Protein AF-A0A819EJ62-F1 (afdb_monomer_lite)

Sequence (150 aa):
MVDSGRTKAAYVFTVLILELSIIHIGVGIGIVGRYYRYSDIFRQPMGLSVFNIVIGIFGIITGILGLITISQQRSALTKIVATVTVVLGIFAIASLIAGLVVNSQAISGVRSRLSYRMNSKHRRRQRLQWSSYPSFVHSKYTATTSNIKP

Radius of gyration: 34.55 Å; chains: 1; bounding box: 48×34×125 Å

Structure (mmCIF, N/CA/C/O backbone):
data_AF-A0A819EJ62-F1
#
_entry.id   AF-A0A819EJ62-F1
#
loop_
_atom_site.group_PDB
_atom_site.id
_atom_site.type_symbol
_atom_site.label_atom_id
_atom_site.label_alt_id
_atom_site.label_comp_id
_atom_site.label_asym_id
_atom_site.label_entity_id
_atom_site.label_seq_id
_atom_site.pdbx_PDB_ins_code
_atom_site.Cartn_x
_atom_site.Cartn_y
_atom_site.Cartn_z
_atom_site.occupancy
_atom_site.B_iso_or_equiv
_atom_site.auth_seq_id
_atom_site.auth_comp_id
_atom_site.auth_asym_id
_atom_site.auth_atom_id
_atom_site.pdbx_PDB_model_num
ATOM 1 N N . MET A 1 1 ? -22.495 1.523 25.615 1.00 49.78 1 MET A N 1
ATOM 2 C CA . MET A 1 1 ? -22.274 0.402 24.676 1.00 49.78 1 MET A CA 1
ATOM 3 C C . MET A 1 1 ? -21.720 0.978 23.387 1.00 49.78 1 MET A C 1
ATOM 5 O O . MET A 1 1 ? -22.440 1.681 22.698 1.00 49.78 1 MET A O 1
ATOM 9 N N . VAL A 1 2 ? -20.428 0.792 23.113 1.00 55.59 2 VAL A N 1
ATOM 10 C CA . VAL A 1 2 ? -19.844 1.164 21.814 1.00 55.59 2 VAL A CA 1
ATOM 11 C C . VAL A 1 2 ? -20.369 0.161 20.789 1.00 55.59 2 VAL A C 1
ATOM 13 O O . VAL A 1 2 ? -20.243 -1.041 21.013 1.00 55.59 2 VAL A O 1
ATOM 16 N N . ASP A 1 3 ? -20.993 0.642 19.712 1.00 64.25 3 ASP A N 1
ATOM 17 C CA . ASP A 1 3 ? -21.577 -0.196 18.661 1.00 64.25 3 ASP A CA 1
ATOM 18 C C . ASP A 1 3 ? -20.567 -1.230 18.158 1.00 64.25 3 ASP A C 1
ATOM 20 O O . ASP A 1 3 ? -19.619 -0.904 17.438 1.00 64.25 3 ASP A O 1
ATOM 24 N N . SER A 1 4 ? -20.810 -2.497 18.499 1.00 67.31 4 SER A N 1
ATOM 25 C CA . SER A 1 4 ? -20.007 -3.645 18.067 1.00 67.31 4 SER A CA 1
ATOM 26 C C . SER A 1 4 ? -19.790 -3.680 16.548 1.00 67.31 4 SER A C 1
ATOM 28 O O . SER A 1 4 ? -18.801 -4.254 16.094 1.00 67.31 4 SER A O 1
ATOM 30 N N . GLY A 1 5 ? -20.707 -3.115 15.758 1.00 72.62 5 GLY A N 1
ATOM 31 C CA . GLY A 1 5 ? -20.583 -3.050 14.303 1.00 72.62 5 GLY A CA 1
ATOM 32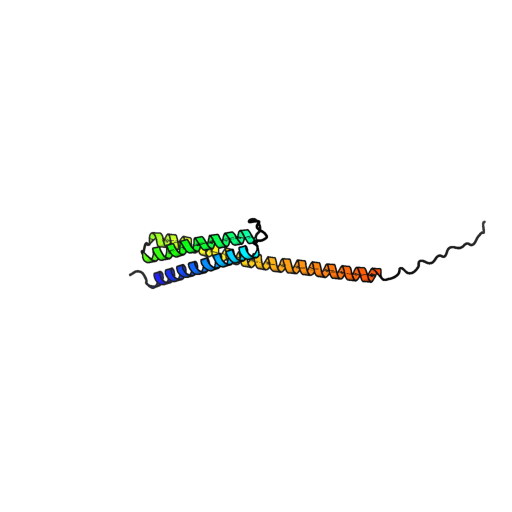 C C . GLY A 1 5 ? -19.495 -2.081 13.830 1.00 72.62 5 GLY A C 1
ATOM 33 O O . GLY A 1 5 ? -18.733 -2.410 12.923 1.00 72.62 5 GLY A O 1
ATOM 34 N N . ARG A 1 6 ? -19.363 -0.909 14.469 1.00 72.00 6 ARG A N 1
ATOM 35 C CA . ARG A 1 6 ? -18.395 0.123 14.052 1.00 72.00 6 ARG A CA 1
ATOM 36 C C . ARG A 1 6 ? -16.954 -0.295 14.319 1.00 72.00 6 ARG A C 1
ATOM 38 O O . ARG A 1 6 ? -16.086 -0.048 13.489 1.00 72.00 6 ARG A O 1
ATOM 45 N N . THR A 1 7 ? -16.699 -0.958 15.444 1.00 74.75 7 THR A N 1
ATOM 46 C CA . THR A 1 7 ? -15.357 -1.453 15.789 1.00 74.75 7 THR A CA 1
ATOM 47 C C . THR A 1 7 ? -14.915 -2.594 14.877 1.00 74.75 7 THR A C 1
ATOM 49 O O . THR A 1 7 ? -13.770 -2.599 14.433 1.00 74.75 7 THR A O 1
ATOM 52 N N . LYS A 1 8 ? -15.826 -3.508 14.516 1.00 82.00 8 LYS A N 1
ATOM 53 C CA . LYS A 1 8 ? -15.555 -4.571 13.533 1.00 82.00 8 LYS A CA 1
ATOM 54 C C . LYS A 1 8 ? -15.222 -4.001 12.153 1.00 82.00 8 LYS A C 1
ATOM 56 O O . LYS A 1 8 ? -14.226 -4.403 11.561 1.00 82.00 8 LYS A O 1
ATOM 61 N N . ALA A 1 9 ? -16.001 -3.033 11.670 1.00 81.62 9 ALA A N 1
ATOM 62 C CA . ALA A 1 9 ? -15.742 -2.386 10.383 1.00 81.62 9 ALA A CA 1
ATOM 63 C C . ALA A 1 9 ? -14.390 -1.650 10.363 1.00 81.62 9 ALA A C 1
ATOM 65 O O . ALA A 1 9 ? -13.628 -1.790 9.410 1.00 81.62 9 ALA A O 1
ATOM 66 N N . ALA A 1 10 ? -14.060 -0.923 11.436 1.00 79.88 10 ALA A N 1
ATOM 67 C CA . ALA A 1 10 ? -12.770 -0.248 11.566 1.00 79.88 10 ALA A CA 1
ATOM 68 C C . ALA A 1 10 ? -11.597 -1.241 11.576 1.00 79.88 10 ALA A C 1
ATOM 70 O O . ALA A 1 10 ? -10.576 -0.990 10.939 1.00 79.88 10 ALA A O 1
ATOM 71 N N . TYR A 1 11 ? -11.755 -2.385 12.247 1.00 84.00 11 TYR A N 1
ATOM 72 C CA . TYR A 1 11 ? -10.741 -3.436 12.269 1.00 84.00 11 TYR A CA 1
ATOM 73 C C . TYR A 1 11 ? -10.503 -4.015 10.871 1.00 84.00 11 TYR A C 1
ATOM 75 O O . TYR A 1 11 ? -9.369 -4.034 10.403 1.00 84.00 11 TYR A O 1
ATOM 83 N N . VAL A 1 12 ? -11.575 -4.398 10.169 1.00 86.81 12 VAL A N 1
ATOM 84 C CA . VAL A 1 12 ? -11.499 -4.911 8.790 1.00 86.81 12 VAL A CA 1
ATOM 85 C C . VAL A 1 12 ? -10.826 -3.899 7.866 1.00 86.81 12 VAL A C 1
ATOM 87 O O . VAL A 1 12 ? -9.907 -4.252 7.134 1.00 86.81 12 VAL A O 1
ATOM 90 N N . PHE A 1 13 ? -11.221 -2.628 7.936 1.00 84.06 13 PHE A N 1
ATOM 91 C CA . PHE A 1 13 ? -10.624 -1.571 7.120 1.00 84.06 13 PHE A CA 1
ATOM 92 C C . PHE A 1 13 ? -9.125 -1.389 7.399 1.00 84.06 13 PHE A C 1
ATOM 94 O O . PHE A 1 13 ? -8.330 -1.222 6.477 1.00 84.06 13 PHE A O 1
ATOM 101 N N . THR A 1 14 ? -8.728 -1.480 8.668 1.00 85.19 14 THR A N 1
ATOM 102 C CA . THR A 1 14 ? -7.322 -1.374 9.078 1.00 85.19 14 THR A CA 1
ATOM 103 C C . THR A 1 14 ? -6.492 -2.546 8.546 1.00 85.19 14 THR A C 1
ATOM 105 O O . THR A 1 14 ? -5.387 -2.343 8.047 1.00 85.19 14 THR A O 1
ATOM 108 N N . VAL A 1 15 ? -7.039 -3.765 8.592 1.00 88.19 15 VAL A N 1
ATOM 109 C CA . VAL A 1 15 ? -6.392 -4.968 8.041 1.00 88.19 15 VAL A CA 1
ATOM 110 C C . VAL A 1 15 ? -6.240 -4.871 6.522 1.00 88.19 15 VAL A C 1
ATOM 112 O O . VAL A 1 15 ? -5.151 -5.115 6.010 1.00 88.19 15 VAL A O 1
ATOM 115 N N . LEU A 1 16 ? -7.277 -4.428 5.805 1.00 88.81 16 LEU A N 1
ATOM 116 C CA . LEU A 1 16 ? -7.213 -4.230 4.351 1.00 88.81 16 LEU A CA 1
ATOM 117 C C . LEU A 1 16 ? -6.088 -3.272 3.943 1.00 88.81 16 LEU A C 1
ATOM 119 O O . LEU A 1 16 ? -5.444 -3.450 2.911 1.00 88.81 16 LEU A O 1
ATOM 123 N N . ILE A 1 17 ? -5.815 -2.259 4.762 1.00 86.69 17 ILE A N 1
ATOM 124 C CA . ILE A 1 17 ? -4.745 -1.298 4.490 1.00 86.69 17 ILE A CA 1
ATOM 125 C C . ILE A 1 17 ? -3.371 -1.899 4.725 1.00 86.69 17 ILE A C 1
ATOM 127 O O . ILE A 1 17 ? -2.457 -1.623 3.947 1.00 86.69 17 ILE A O 1
ATOM 131 N N . LEU A 1 18 ? -3.219 -2.764 5.727 1.00 89.44 18 LEU A N 1
ATOM 132 C CA . LEU A 1 18 ? -1.989 -3.534 5.901 1.00 89.44 18 LEU A CA 1
ATOM 133 C C . LEU A 1 18 ? -1.729 -4.436 4.685 1.00 89.44 18 LEU A C 1
ATOM 135 O O . LEU A 1 18 ? -0.616 -4.439 4.161 1.00 89.44 18 LEU A O 1
ATOM 139 N N . GLU A 1 19 ? -2.751 -5.124 4.174 1.00 90.19 19 GLU A N 1
ATOM 140 C CA . GLU A 1 19 ? -2.623 -5.954 2.968 1.00 90.19 19 GLU A CA 1
ATOM 141 C C . GLU A 1 19 ? -2.249 -5.127 1.730 1.00 90.19 19 GLU A C 1
ATOM 143 O O . GLU A 1 19 ? -1.285 -5.447 1.029 1.00 90.19 19 GLU A O 1
ATOM 148 N N . LEU A 1 20 ? -2.948 -4.012 1.490 1.00 88.56 20 LEU A N 1
ATOM 149 C CA . LEU A 1 20 ? -2.634 -3.092 0.392 1.00 88.56 20 LEU A CA 1
ATOM 150 C C . LEU A 1 20 ? -1.207 -2.546 0.487 1.00 88.56 20 LEU A C 1
ATOM 152 O O . LEU A 1 20 ? -0.548 -2.360 -0.538 1.00 88.56 20 LEU A O 1
ATOM 156 N N . SER A 1 21 ? -0.717 -2.317 1.703 1.00 89.19 21 SER A N 1
ATOM 157 C CA . SER A 1 21 ? 0.643 -1.844 1.948 1.00 89.19 21 SER A CA 1
ATOM 158 C C . SER A 1 21 ? 1.690 -2.883 1.556 1.00 89.19 21 SER A C 1
ATOM 160 O O . SER A 1 21 ? 2.674 -2.547 0.897 1.00 89.19 21 SER A O 1
ATOM 162 N N . ILE A 1 22 ? 1.454 -4.155 1.890 1.00 91.19 22 ILE A N 1
ATOM 163 C CA . ILE A 1 22 ? 2.324 -5.270 1.487 1.00 91.19 22 ILE A CA 1
ATOM 164 C C . ILE A 1 22 ? 2.357 -5.390 -0.040 1.00 91.19 22 ILE A C 1
ATOM 166 O O . ILE A 1 22 ? 3.433 -5.528 -0.623 1.00 91.19 22 ILE A O 1
ATOM 170 N N . ILE A 1 23 ? 1.201 -5.268 -0.700 1.00 90.38 23 ILE A N 1
ATOM 171 C CA . ILE A 1 23 ? 1.112 -5.280 -2.167 1.00 90.38 23 ILE A CA 1
ATOM 172 C C . ILE A 1 23 ? 1.943 -4.139 -2.766 1.00 90.38 23 ILE A C 1
ATOM 174 O O . ILE A 1 23 ? 2.713 -4.373 -3.695 1.00 90.38 23 ILE A O 1
ATOM 178 N N . HIS A 1 24 ? 1.851 -2.923 -2.221 1.00 87.94 24 HIS A N 1
ATOM 179 C CA . HIS A 1 24 ? 2.630 -1.773 -2.693 1.00 87.94 24 HIS A CA 1
ATOM 180 C C . HIS A 1 24 ? 4.139 -1.986 -2.558 1.00 87.94 24 HIS A C 1
ATOM 182 O O . HIS A 1 24 ? 4.884 -1.711 -3.501 1.00 87.94 24 HIS A O 1
ATOM 188 N N . ILE A 1 25 ? 4.590 -2.537 -1.429 1.00 89.25 25 ILE A N 1
ATOM 189 C CA . ILE A 1 25 ? 6.000 -2.887 -1.231 1.00 89.25 25 ILE A CA 1
ATOM 190 C C . ILE A 1 25 ? 6.429 -3.946 -2.248 1.00 89.25 25 ILE A C 1
ATOM 192 O O . ILE A 1 25 ? 7.458 -3.778 -2.899 1.00 89.25 25 ILE A O 1
ATOM 196 N N . GLY A 1 26 ? 5.629 -4.996 -2.444 1.00 87.56 26 GLY A N 1
ATOM 197 C CA . GLY A 1 26 ? 5.913 -6.050 -3.419 1.00 87.56 26 GLY A CA 1
ATOM 198 C C . GLY A 1 26 ? 6.008 -5.521 -4.853 1.00 87.56 26 GLY A C 1
ATOM 199 O O . GLY A 1 26 ? 6.954 -5.845 -5.571 1.00 87.56 26 GLY A O 1
ATOM 200 N N . VAL A 1 27 ? 5.077 -4.653 -5.259 1.00 85.44 27 VAL A N 1
ATOM 201 C CA . VAL A 1 27 ? 5.100 -3.989 -6.571 1.00 85.44 27 VAL A CA 1
ATOM 202 C C . VAL A 1 27 ? 6.336 -3.103 -6.704 1.00 85.44 27 VAL A C 1
ATOM 204 O O . VAL A 1 27 ? 7.021 -3.172 -7.722 1.00 85.44 27 VAL A O 1
ATOM 207 N N . GLY A 1 28 ? 6.655 -2.309 -5.682 1.00 85.31 28 GLY A N 1
ATOM 208 C CA . GLY A 1 28 ? 7.866 -1.496 -5.650 1.00 85.31 28 GLY A CA 1
ATOM 209 C C . GLY A 1 28 ? 9.124 -2.348 -5.826 1.00 85.31 28 GLY A C 1
ATOM 210 O O . GLY A 1 28 ? 9.855 -2.183 -6.795 1.00 85.31 28 GLY A O 1
ATOM 211 N N . ILE A 1 29 ? 9.339 -3.348 -4.971 1.00 85.44 29 ILE A N 1
ATOM 212 C CA . ILE A 1 29 ? 10.492 -4.257 -5.071 1.00 85.44 29 ILE A CA 1
ATOM 213 C C . ILE A 1 29 ? 10.554 -4.934 -6.450 1.00 85.44 29 ILE A C 1
ATOM 215 O O . ILE A 1 29 ? 11.627 -5.017 -7.049 1.00 85.44 29 ILE A O 1
ATOM 219 N N . GLY A 1 30 ? 9.416 -5.371 -6.996 1.00 81.94 30 GLY A N 1
ATOM 220 C CA . GLY A 1 30 ? 9.347 -5.990 -8.320 1.00 81.94 30 GLY A CA 1
ATOM 221 C C . GLY A 1 30 ? 9.775 -5.054 -9.456 1.00 81.94 30 GLY A C 1
ATOM 222 O O . GLY A 1 30 ? 10.440 -5.488 -10.402 1.00 81.94 30 GLY A O 1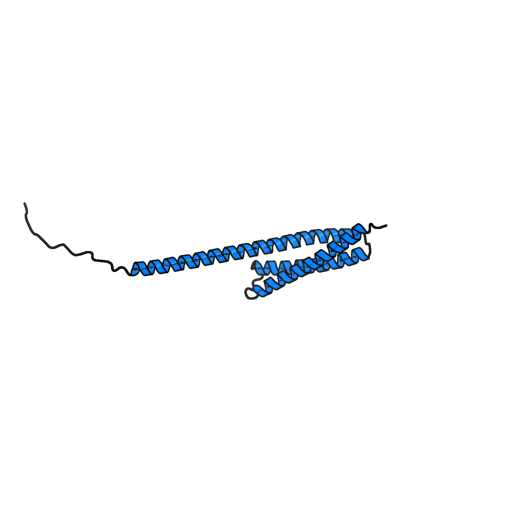
ATOM 223 N N . ILE A 1 31 ? 9.443 -3.764 -9.361 1.00 80.25 31 ILE A N 1
ATOM 224 C CA . ILE A 1 31 ? 9.883 -2.750 -10.323 1.00 80.25 31 ILE A CA 1
ATOM 225 C C . ILE A 1 31 ? 11.384 -2.476 -10.153 1.00 80.25 31 ILE A C 1
ATOM 227 O O . ILE A 1 31 ? 12.098 -2.511 -11.159 1.00 80.25 31 ILE A O 1
ATOM 231 N N . VAL A 1 32 ? 11.891 -2.298 -8.922 1.00 81.69 32 VAL A N 1
ATOM 232 C CA . VAL A 1 32 ? 13.345 -2.185 -8.670 1.00 81.69 32 VAL A CA 1
ATOM 233 C C . VAL A 1 32 ? 14.079 -3.364 -9.303 1.00 81.69 32 VAL A C 1
ATOM 235 O O . VAL A 1 32 ? 15.002 -3.158 -10.085 1.00 81.69 32 VAL A O 1
ATOM 238 N N . GLY A 1 33 ? 13.640 -4.596 -9.030 1.00 77.62 33 GLY A N 1
ATOM 239 C CA . GLY A 1 33 ? 14.288 -5.812 -9.520 1.00 77.62 33 GLY A CA 1
ATOM 240 C C . GLY A 1 33 ? 14.332 -5.906 -11.047 1.00 77.62 33 GLY A C 1
ATOM 241 O O . GLY A 1 33 ? 15.350 -6.306 -11.610 1.00 77.62 33 GLY A O 1
ATOM 242 N N . ARG A 1 34 ? 13.268 -5.484 -11.745 1.00 73.06 34 ARG A N 1
ATOM 243 C CA . ARG A 1 34 ? 13.243 -5.478 -13.220 1.00 73.06 34 ARG A CA 1
ATOM 244 C C . ARG A 1 34 ? 14.105 -4.385 -13.844 1.00 73.06 34 ARG A C 1
ATOM 246 O O . ARG A 1 34 ? 14.672 -4.608 -14.912 1.00 73.06 34 ARG A O 1
ATOM 253 N N . TYR A 1 35 ? 14.175 -3.209 -13.226 1.00 70.88 35 TYR A N 1
ATOM 254 C CA . TYR A 1 35 ? 14.809 -2.029 -13.820 1.00 70.88 35 TYR A CA 1
ATOM 255 C C . TYR A 1 35 ? 16.135 -1.639 -13.157 1.00 70.88 35 TYR A C 1
ATOM 257 O O . TYR A 1 35 ? 16.696 -0.608 -13.514 1.00 70.88 35 TYR A O 1
ATOM 265 N N . TYR A 1 36 ? 16.684 -2.477 -12.270 1.00 67.19 36 TYR A N 1
ATOM 266 C CA . TYR A 1 36 ? 17.911 -2.219 -11.501 1.00 67.19 36 TYR A CA 1
ATOM 267 C C . TYR A 1 36 ? 19.119 -1.810 -12.361 1.00 67.19 36 TYR A C 1
ATOM 269 O O . TYR A 1 36 ? 19.923 -0.979 -11.956 1.00 67.19 36 TYR A O 1
ATOM 277 N N . ARG A 1 37 ? 19.224 -2.341 -13.589 1.00 64.12 37 ARG A N 1
ATOM 278 C CA . ARG A 1 37 ? 20.282 -1.978 -14.555 1.00 64.12 37 ARG A CA 1
ATOM 279 C C . ARG A 1 37 ? 20.176 -0.550 -15.108 1.00 64.12 37 ARG A C 1
ATOM 281 O O . ARG A 1 37 ? 21.122 -0.079 -15.728 1.00 64.12 37 ARG A O 1
ATOM 288 N N . TYR A 1 38 ? 19.044 0.119 -14.911 1.00 60.19 38 TYR A N 1
ATOM 289 C CA . TYR A 1 38 ? 18.774 1.491 -15.332 1.00 60.19 38 TYR A CA 1
ATOM 290 C C . TYR A 1 38 ? 18.559 2.350 -14.080 1.00 60.19 38 TYR A C 1
ATOM 292 O O . TYR A 1 38 ? 17.463 2.850 -13.842 1.00 60.19 38 TYR A O 1
ATOM 300 N N . SER A 1 39 ? 19.601 2.470 -13.255 1.00 52.75 39 SER A N 1
ATOM 301 C CA . SER A 1 39 ? 19.583 3.043 -11.900 1.00 52.75 39 SER A CA 1
ATOM 302 C C . SER A 1 39 ? 19.333 4.555 -11.814 1.00 52.75 39 SER A C 1
ATOM 304 O O . SER A 1 39 ? 19.511 5.143 -10.751 1.00 52.75 39 SER A O 1
ATOM 306 N N . ASP A 1 40 ? 18.904 5.198 -12.899 1.00 59.38 40 ASP A N 1
ATOM 307 C CA . ASP A 1 40 ? 18.455 6.584 -12.836 1.00 59.38 40 ASP A CA 1
ATOM 308 C C . ASP A 1 40 ? 17.127 6.647 -12.086 1.00 59.38 40 ASP A C 1
ATOM 310 O O . ASP A 1 40 ? 16.068 6.312 -12.623 1.00 59.38 40 ASP A O 1
ATOM 314 N N . ILE A 1 41 ? 17.186 7.127 -10.845 1.00 57.25 41 ILE A N 1
ATOM 315 C CA . ILE A 1 41 ? 16.028 7.340 -9.963 1.00 57.25 41 ILE A CA 1
ATOM 316 C C . ILE A 1 41 ? 14.995 8.275 -10.629 1.00 57.25 41 ILE A C 1
ATOM 318 O O . ILE A 1 41 ? 13.797 8.168 -10.380 1.00 57.25 41 ILE A O 1
ATOM 322 N N . PHE A 1 42 ? 15.447 9.130 -11.554 1.00 52.25 42 PHE A N 1
ATOM 323 C CA . PHE A 1 42 ? 14.618 10.053 -12.334 1.00 52.25 42 PHE A CA 1
ATOM 324 C C . PHE A 1 42 ? 13.915 9.418 -13.542 1.00 52.25 42 PHE A C 1
ATOM 326 O O . PHE A 1 42 ? 13.093 10.069 -14.190 1.00 52.25 42 PHE A O 1
ATOM 333 N N . ARG A 1 43 ? 14.188 8.147 -13.869 1.00 61.09 43 ARG A N 1
ATOM 334 C CA . ARG A 1 43 ? 13.378 7.428 -14.856 1.00 61.09 43 ARG A CA 1
ATOM 335 C C . ARG A 1 43 ? 12.054 7.020 -14.223 1.00 61.09 43 ARG A C 1
ATOM 337 O O . ARG A 1 43 ? 12.017 6.442 -13.141 1.00 61.09 43 ARG A O 1
ATOM 344 N N . GLN A 1 44 ? 10.970 7.248 -14.964 1.00 64.19 44 GLN A N 1
ATOM 345 C CA . GLN A 1 44 ? 9.587 6.970 -14.553 1.00 64.19 44 GLN A CA 1
ATOM 346 C C . GLN A 1 44 ? 9.370 5.617 -13.832 1.00 64.19 44 GLN A C 1
ATOM 348 O O . GLN A 1 44 ? 8.635 5.614 -12.846 1.00 64.19 44 GLN A O 1
ATOM 353 N N . PRO A 1 45 ? 10.006 4.485 -14.224 1.00 69.62 45 PRO A N 1
ATOM 354 C CA . PRO A 1 45 ? 9.841 3.219 -13.508 1.00 69.62 45 PRO A CA 1
ATOM 355 C C . PRO A 1 45 ? 10.468 3.234 -12.107 1.00 69.62 45 PRO A C 1
ATOM 357 O O . PRO A 1 45 ? 9.857 2.746 -11.163 1.00 69.62 45 PRO A O 1
ATOM 360 N N . MET A 1 46 ? 11.663 3.812 -11.947 1.00 70.38 46 MET A N 1
ATOM 361 C CA . MET A 1 46 ? 12.354 3.866 -10.652 1.00 70.38 46 MET A CA 1
ATOM 362 C C . MET A 1 46 ? 11.669 4.837 -9.685 1.00 70.38 46 MET A C 1
ATOM 364 O O . MET A 1 46 ? 11.465 4.490 -8.524 1.00 70.38 46 MET A O 1
ATOM 368 N N . GLY A 1 47 ? 11.228 6.006 -10.162 1.00 77.12 47 GLY A N 1
ATOM 369 C CA . GLY A 1 47 ? 10.464 6.952 -9.341 1.00 77.12 47 GLY A CA 1
ATOM 370 C C . GLY A 1 47 ? 9.151 6.356 -8.818 1.00 77.12 47 GLY A C 1
ATOM 371 O O . GLY A 1 47 ? 8.853 6.454 -7.629 1.00 77.12 47 GLY A O 1
ATOM 372 N N . LEU A 1 48 ? 8.406 5.650 -9.678 1.00 78.69 48 LEU A N 1
ATOM 373 C CA . LEU A 1 48 ? 7.177 4.946 -9.291 1.00 78.69 48 LEU A CA 1
ATOM 374 C C . LEU A 1 48 ? 7.448 3.836 -8.263 1.00 78.69 48 LEU A C 1
ATOM 376 O O . LEU A 1 48 ? 6.667 3.620 -7.340 1.00 78.69 48 LEU A O 1
ATOM 380 N N . SER A 1 49 ? 8.573 3.141 -8.417 1.00 82.50 49 SER A N 1
ATOM 381 C CA . SER A 1 49 ? 8.997 2.086 -7.507 1.00 82.50 49 SER A CA 1
ATOM 382 C C . SER A 1 49 ? 9.253 2.600 -6.092 1.00 82.50 49 SER A C 1
ATOM 384 O O . SER A 1 49 ? 8.728 2.047 -5.127 1.00 82.50 49 SER A O 1
ATOM 386 N N . VAL A 1 50 ? 10.049 3.665 -5.967 1.00 83.81 50 VAL A N 1
ATOM 387 C CA . VAL A 1 50 ? 10.347 4.299 -4.676 1.00 83.81 50 VAL A CA 1
ATOM 388 C C . VAL A 1 50 ? 9.063 4.838 -4.051 1.00 83.81 50 VAL A C 1
ATOM 390 O O . VAL A 1 50 ? 8.814 4.610 -2.871 1.00 83.81 50 VAL A O 1
ATOM 393 N N . PHE A 1 51 ? 8.207 5.473 -4.853 1.00 84.56 51 PHE A N 1
ATOM 394 C CA . PHE A 1 51 ? 6.917 5.980 -4.397 1.00 84.56 51 PHE A CA 1
ATOM 395 C C . PHE A 1 51 ? 6.014 4.877 -3.822 1.00 84.56 51 PHE A C 1
ATOM 397 O O . PHE A 1 51 ? 5.474 5.040 -2.729 1.00 84.56 51 PHE A O 1
ATOM 404 N N . ASN A 1 52 ? 5.915 3.723 -4.493 1.00 85.94 52 ASN A N 1
ATOM 405 C CA . ASN A 1 52 ? 5.145 2.577 -4.000 1.00 85.94 52 ASN A CA 1
ATOM 406 C C . ASN A 1 52 ? 5.702 2.013 -2.686 1.00 85.94 52 ASN A C 1
ATOM 408 O O . ASN A 1 52 ? 4.929 1.700 -1.783 1.00 85.94 52 ASN A O 1
ATOM 412 N N . ILE A 1 53 ? 7.027 1.922 -2.540 1.00 87.81 53 ILE A N 1
ATOM 413 C CA . ILE A 1 53 ? 7.648 1.469 -1.284 1.00 87.81 53 ILE A CA 1
ATOM 414 C C . ILE A 1 53 ? 7.320 2.441 -0.145 1.00 87.81 53 ILE A C 1
ATOM 416 O O . ILE A 1 53 ? 6.921 2.005 0.933 1.00 87.81 53 ILE A O 1
ATOM 420 N N . VAL A 1 54 ? 7.437 3.750 -0.386 1.00 88.88 54 VAL A N 1
ATOM 421 C CA . VAL A 1 54 ? 7.133 4.783 0.614 1.00 88.88 54 VAL A CA 1
ATOM 422 C C . VAL A 1 54 ? 5.668 4.710 1.044 1.00 88.88 54 VAL A C 1
ATOM 424 O O . VAL A 1 54 ? 5.398 4.645 2.242 1.00 88.88 54 VAL A O 1
ATOM 427 N N . ILE A 1 55 ? 4.727 4.642 0.094 1.00 88.38 55 ILE A N 1
ATOM 428 C CA . ILE A 1 55 ? 3.296 4.474 0.397 1.00 88.38 55 ILE A CA 1
ATOM 429 C C . ILE A 1 55 ? 3.058 3.219 1.238 1.00 88.38 55 ILE A C 1
ATOM 431 O O . ILE A 1 55 ? 2.334 3.281 2.230 1.00 88.38 55 ILE A O 1
ATOM 435 N N . GLY A 1 56 ? 3.691 2.098 0.887 1.00 88.69 56 GLY A N 1
ATOM 436 C CA . GLY A 1 56 ? 3.566 0.860 1.648 1.00 88.69 56 GLY A CA 1
ATOM 437 C C . GLY A 1 56 ? 4.080 0.982 3.087 1.00 88.69 56 GLY A C 1
ATOM 438 O O . GLY A 1 56 ? 3.414 0.538 4.017 1.00 88.69 56 GLY A O 1
ATOM 439 N N . ILE A 1 57 ? 5.214 1.649 3.311 1.00 89.44 57 ILE A N 1
ATOM 440 C CA . ILE A 1 57 ? 5.736 1.886 4.669 1.00 89.44 57 ILE A CA 1
ATOM 441 C C . ILE A 1 57 ? 4.769 2.756 5.484 1.00 89.44 57 ILE A C 1
ATOM 443 O O . ILE A 1 57 ? 4.429 2.408 6.617 1.00 89.44 57 ILE A O 1
ATOM 447 N N . PHE A 1 58 ? 4.281 3.860 4.911 1.00 88.75 58 PHE A N 1
ATOM 448 C CA . PHE A 1 58 ? 3.308 4.728 5.584 1.00 88.75 58 PHE A CA 1
ATOM 449 C C . PHE A 1 58 ? 1.994 4.004 5.889 1.00 88.75 58 PHE A C 1
ATOM 451 O O . PHE A 1 58 ? 1.407 4.211 6.956 1.00 88.75 58 PHE A O 1
ATOM 458 N N . GLY A 1 59 ? 1.545 3.134 4.986 1.00 87.69 59 GLY A N 1
ATOM 459 C CA . GLY A 1 59 ? 0.357 2.316 5.183 1.00 87.69 59 GLY A CA 1
ATOM 460 C C . GLY A 1 59 ? 0.519 1.287 6.308 1.00 87.69 59 GLY A C 1
ATOM 461 O O . GLY A 1 59 ? -0.394 1.146 7.121 1.00 87.69 59 GLY A O 1
ATOM 462 N N . ILE A 1 60 ? 1.698 0.664 6.458 1.00 91.12 60 ILE A N 1
ATOM 463 C CA . ILE A 1 60 ? 2.000 -0.219 7.601 1.00 91.12 60 ILE A CA 1
ATOM 464 C C . ILE A 1 60 ? 1.944 0.553 8.920 1.00 91.12 60 ILE A C 1
ATOM 466 O O . ILE A 1 60 ? 1.257 0.129 9.849 1.00 91.12 60 ILE A O 1
ATOM 470 N N . ILE A 1 61 ? 2.629 1.699 9.002 1.00 90.56 61 ILE A N 1
ATOM 471 C CA . ILE A 1 61 ? 2.651 2.530 10.215 1.00 90.56 61 ILE A CA 1
ATOM 472 C C . ILE A 1 61 ? 1.226 2.935 10.597 1.00 90.56 61 ILE A C 1
ATOM 474 O O . ILE A 1 61 ? 0.820 2.775 11.747 1.00 90.56 61 ILE A O 1
ATOM 478 N N . THR A 1 62 ? 0.448 3.409 9.624 1.00 87.88 62 THR A N 1
ATOM 479 C CA . THR A 1 62 ? -0.932 3.856 9.847 1.00 87.88 62 THR A CA 1
ATOM 480 C C . THR A 1 62 ? -1.845 2.700 10.246 1.00 87.88 62 THR A C 1
ATOM 482 O O . THR A 1 62 ? -2.662 2.860 11.150 1.00 87.88 62 THR A O 1
ATOM 485 N N . GLY A 1 63 ? -1.678 1.523 9.639 1.00 86.25 63 GLY A N 1
ATOM 486 C CA . GLY A 1 63 ? -2.428 0.320 9.992 1.00 86.25 63 GLY A CA 1
ATOM 487 C C . GLY A 1 63 ? -2.150 -0.145 11.424 1.00 86.25 63 GLY A C 1
ATOM 488 O O . GLY A 1 63 ? -3.078 -0.375 12.198 1.00 86.25 63 GLY A O 1
ATOM 489 N N . ILE A 1 64 ? -0.877 -0.198 11.828 1.00 88.75 64 ILE A N 1
ATOM 490 C CA . ILE A 1 64 ? -0.490 -0.538 13.208 1.00 88.75 64 ILE A CA 1
ATOM 491 C C . ILE A 1 64 ? -1.063 0.489 14.189 1.00 88.75 64 ILE A C 1
ATOM 493 O O . ILE A 1 64 ? -1.659 0.119 15.203 1.00 88.75 64 ILE A O 1
ATOM 497 N N . LEU A 1 65 ? -0.936 1.780 13.872 1.00 86.88 65 LEU A N 1
ATOM 498 C CA . LEU A 1 65 ? -1.468 2.847 14.7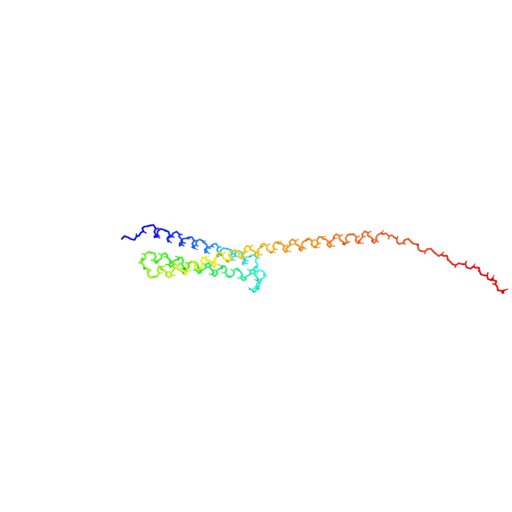13 1.00 86.88 65 LEU A CA 1
ATOM 499 C C . LEU A 1 65 ? -2.994 2.736 14.834 1.00 86.88 65 LEU A C 1
ATOM 501 O O . LEU A 1 65 ? -3.528 2.851 15.935 1.00 86.88 65 LEU A O 1
ATOM 505 N N . GLY A 1 66 ? -3.693 2.416 13.744 1.00 85.81 66 GLY A N 1
ATOM 506 C CA . GLY A 1 66 ? -5.133 2.152 13.726 1.00 85.81 66 GLY A CA 1
ATOM 507 C C . GLY A 1 66 ? -5.537 1.032 14.677 1.00 85.81 66 GLY A C 1
ATOM 508 O O . GLY A 1 66 ? -6.417 1.236 15.515 1.00 85.81 66 GLY A O 1
ATOM 509 N N . LEU A 1 67 ? -4.841 -0.108 14.631 1.00 86.38 67 LEU A N 1
ATOM 510 C CA . LEU A 1 67 ? -5.100 -1.242 15.523 1.00 86.38 67 LEU A CA 1
ATOM 511 C C . LEU A 1 67 ? -4.913 -0.870 16.999 1.00 86.38 67 LEU A C 1
ATOM 513 O O . LEU A 1 67 ? -5.788 -1.151 17.822 1.00 86.38 67 LEU A O 1
ATOM 517 N N . ILE A 1 68 ? -3.813 -0.186 17.331 1.00 86.25 68 ILE A N 1
ATOM 518 C CA . ILE A 1 68 ? -3.535 0.276 18.700 1.00 86.25 68 ILE A CA 1
ATOM 519 C C . ILE A 1 68 ? -4.640 1.225 19.173 1.00 86.25 68 ILE A C 1
ATOM 521 O O . ILE A 1 68 ? -5.125 1.122 20.300 1.00 86.25 68 ILE A O 1
ATOM 525 N N . THR A 1 69 ? -5.082 2.133 18.305 1.00 85.31 69 THR A N 1
ATOM 526 C CA . THR A 1 69 ? -6.079 3.138 18.672 1.00 85.31 69 THR A CA 1
ATOM 527 C C . THR A 1 69 ? -7.459 2.534 18.911 1.00 85.31 69 THR A C 1
ATOM 529 O O . THR A 1 69 ? -8.126 2.897 19.883 1.00 85.31 69 THR A O 1
ATOM 532 N N . ILE A 1 70 ? -7.861 1.581 18.061 1.00 82.81 70 ILE A N 1
ATOM 533 C CA . ILE A 1 70 ? -9.095 0.803 18.226 1.00 82.81 70 ILE A CA 1
ATOM 534 C C . ILE A 1 70 ? -9.042 0.033 19.549 1.00 82.81 70 ILE A C 1
ATOM 536 O O . ILE A 1 70 ? -10.007 0.067 20.314 1.00 82.81 70 ILE A O 1
ATOM 540 N N . SER A 1 71 ? -7.901 -0.593 19.859 1.00 81.06 71 SER A N 1
ATOM 541 C CA . SER A 1 71 ? -7.705 -1.334 21.109 1.00 81.06 71 SER A CA 1
ATOM 542 C C . SER A 1 71 ? -7.802 -0.446 22.351 1.00 81.06 71 SER A C 1
ATOM 544 O O . SER A 1 71 ? -8.269 -0.906 23.388 1.00 81.06 71 SER A O 1
ATOM 546 N N . GLN A 1 72 ? -7.366 0.812 22.268 1.00 85.00 72 GLN A N 1
ATOM 547 C CA . GLN A 1 72 ? -7.364 1.741 23.403 1.00 85.00 72 GLN A CA 1
ATOM 548 C C . GLN A 1 72 ? -8.645 2.585 23.515 1.00 85.00 72 GLN A C 1
ATOM 550 O O . GLN A 1 72 ? -8.734 3.421 24.412 1.00 85.00 72 GLN A O 1
ATOM 555 N N . GLN A 1 73 ? -9.614 2.420 22.602 1.00 76.75 73 GLN A N 1
ATOM 556 C CA . GLN A 1 73 ? -10.858 3.208 22.527 1.00 76.75 73 GLN A CA 1
ATOM 557 C C . GLN A 1 73 ? -10.646 4.736 22.606 1.00 76.75 73 GLN A C 1
ATOM 559 O O . GLN A 1 73 ? -11.524 5.488 23.039 1.00 76.75 73 GLN A O 1
ATOM 564 N N . ARG A 1 74 ? -9.482 5.234 22.165 1.00 77.25 74 ARG A N 1
ATOM 565 C CA . ARG A 1 74 ? -9.160 6.667 22.202 1.00 77.25 74 ARG A CA 1
ATOM 566 C C . ARG A 1 74 ? -9.907 7.386 21.083 1.00 77.25 74 ARG A C 1
ATOM 568 O O . ARG A 1 74 ? -9.446 7.440 19.942 1.00 77.25 74 ARG A O 1
ATOM 575 N N . SER A 1 75 ? -11.064 7.954 21.411 1.00 73.88 75 SER A N 1
ATOM 576 C CA . SER A 1 75 ? -12.001 8.548 20.446 1.00 73.88 75 SER A CA 1
ATOM 577 C C . SER A 1 75 ? -11.405 9.692 19.612 1.00 73.88 75 SER A C 1
ATOM 579 O O . SER A 1 75 ? -11.688 9.783 18.419 1.00 73.88 75 SER A O 1
ATOM 581 N N . ALA A 1 76 ? -10.544 10.534 20.193 1.00 78.75 76 ALA A N 1
ATOM 582 C CA . ALA A 1 76 ? -9.873 11.619 19.471 1.00 78.75 76 ALA A CA 1
ATOM 583 C C . ALA A 1 76 ? -8.833 11.096 18.464 1.00 78.75 76 ALA A C 1
ATOM 585 O O . ALA A 1 76 ? -8.836 11.483 17.297 1.00 78.75 76 ALA A O 1
ATOM 586 N N . LEU A 1 77 ? -7.985 10.161 18.899 1.00 76.44 77 LEU A N 1
ATOM 587 C CA . LEU A 1 77 ? -6.908 9.609 18.077 1.00 76.44 77 LEU A CA 1
ATOM 588 C C . LEU A 1 77 ? -7.470 8.709 16.965 1.00 76.44 77 LEU A C 1
ATOM 590 O O . LEU A 1 77 ? -6.958 8.718 15.852 1.00 76.44 77 LEU A O 1
ATOM 594 N N . THR A 1 78 ? -8.597 8.030 17.220 1.00 77.31 78 THR A N 1
ATOM 595 C CA . THR A 1 78 ? -9.284 7.193 16.219 1.00 77.31 78 THR A CA 1
ATOM 596 C C . THR A 1 78 ? -9.756 8.029 15.034 1.00 77.31 78 THR A C 1
ATOM 598 O O . THR A 1 78 ? -9.618 7.601 13.894 1.00 77.31 78 THR A O 1
ATOM 601 N N . LYS A 1 79 ? -10.276 9.239 15.282 1.00 80.94 79 LYS A N 1
ATOM 602 C CA . LYS A 1 79 ? -10.708 10.153 14.215 1.00 80.94 79 LYS A CA 1
ATOM 603 C C . LYS A 1 79 ? -9.529 10.625 13.368 1.00 80.94 79 LYS A C 1
ATOM 605 O O . LYS A 1 79 ? -9.625 10.614 12.149 1.00 80.94 79 LYS A O 1
ATOM 610 N N . ILE A 1 80 ? -8.418 10.996 14.007 1.00 84.00 80 ILE A N 1
ATOM 611 C CA . ILE A 1 80 ? -7.202 11.435 13.305 1.00 84.00 80 ILE A CA 1
ATOM 612 C C . ILE A 1 80 ? -6.659 10.301 12.440 1.00 84.00 80 ILE A C 1
ATOM 614 O O . ILE A 1 80 ? -6.437 10.492 11.246 1.00 84.00 80 ILE A O 1
ATOM 618 N N . VAL A 1 81 ? -6.497 9.111 13.025 1.00 82.69 81 VAL A N 1
ATOM 619 C CA . VAL A 1 81 ? -5.997 7.950 12.293 1.00 82.69 81 VAL A CA 1
ATOM 620 C C . VAL A 1 81 ? -6.947 7.596 11.161 1.00 82.69 81 VAL A C 1
ATOM 622 O O . VAL A 1 81 ? -6.471 7.422 10.049 1.00 82.69 81 VAL A O 1
ATOM 625 N N . ALA A 1 82 ? -8.266 7.593 11.371 1.00 80.50 82 ALA A N 1
ATOM 626 C CA . ALA A 1 82 ? -9.238 7.349 10.305 1.00 80.50 82 ALA A CA 1
ATOM 627 C C . ALA A 1 82 ? -9.090 8.339 9.136 1.00 80.50 82 ALA A C 1
ATOM 629 O O . ALA A 1 82 ? -9.069 7.913 7.983 1.00 80.50 82 ALA A O 1
ATOM 630 N N . THR A 1 83 ? -8.913 9.635 9.408 1.00 83.00 83 THR A N 1
ATOM 631 C CA . THR A 1 83 ? -8.682 10.639 8.358 1.00 83.00 83 THR A CA 1
ATOM 632 C C . THR A 1 83 ? -7.392 10.365 7.585 1.00 83.00 83 THR A C 1
ATOM 634 O O . THR A 1 83 ? -7.414 10.310 6.357 1.00 83.00 83 THR A O 1
ATOM 637 N N . VAL A 1 84 ? -6.275 10.136 8.284 1.00 85.81 84 VAL A N 1
ATOM 638 C CA . VAL A 1 84 ? -4.977 9.819 7.653 1.00 85.81 84 VAL A CA 1
ATOM 639 C C . VAL A 1 84 ? -5.075 8.543 6.817 1.00 85.81 84 VAL A C 1
ATOM 641 O O . VAL A 1 84 ? -4.571 8.478 5.700 1.00 85.81 84 VAL A O 1
ATOM 644 N N . THR A 1 85 ? -5.792 7.554 7.336 1.00 83.75 85 THR A N 1
ATOM 645 C CA . THR A 1 85 ? -6.031 6.257 6.708 1.00 83.75 85 THR A CA 1
ATOM 646 C C . THR A 1 85 ? -6.795 6.404 5.388 1.00 83.75 85 THR A C 1
ATOM 648 O O . THR A 1 85 ? -6.403 5.813 4.385 1.00 83.75 85 THR A O 1
ATOM 651 N N . VAL A 1 86 ? -7.847 7.229 5.351 1.00 84.62 86 VAL A N 1
ATOM 652 C CA . VAL A 1 86 ? -8.602 7.510 4.116 1.00 84.62 86 VAL A CA 1
ATOM 653 C C . VAL A 1 86 ? -7.728 8.226 3.088 1.00 84.62 86 VAL A C 1
ATOM 655 O O . VAL A 1 86 ? -7.711 7.828 1.924 1.00 84.62 86 VAL A O 1
ATOM 658 N N . VAL A 1 87 ? -6.969 9.242 3.507 1.00 87.62 87 VAL A N 1
ATOM 659 C CA . VAL A 1 87 ? -6.068 9.983 2.609 1.00 87.62 87 VAL A CA 1
ATOM 660 C C . VAL A 1 87 ? -5.019 9.046 2.008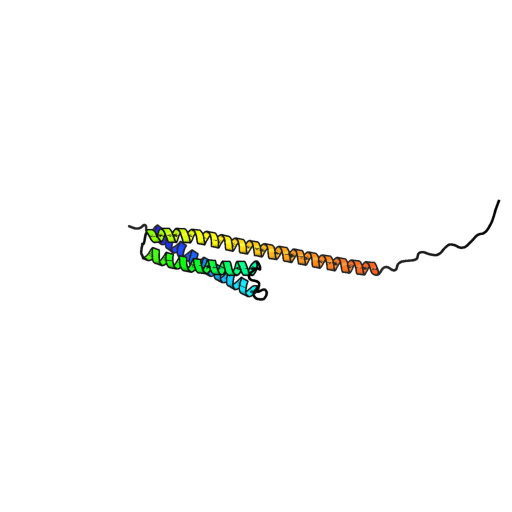 1.00 87.62 87 VAL A C 1
ATOM 662 O O . VAL A 1 87 ? -4.847 9.021 0.790 1.00 87.62 87 VAL A O 1
ATOM 665 N N . LEU A 1 88 ? -4.370 8.219 2.831 1.00 85.50 88 LEU A N 1
ATOM 666 C CA . LEU A 1 88 ? -3.394 7.234 2.362 1.00 85.50 88 LEU A CA 1
ATOM 667 C C . LEU A 1 88 ? -4.021 6.184 1.444 1.00 85.50 88 LEU A C 1
ATOM 669 O O . LEU A 1 88 ? -3.415 5.835 0.435 1.00 85.50 88 LEU A O 1
ATOM 673 N N . GLY A 1 89 ? -5.237 5.722 1.741 1.00 80.75 89 GLY A N 1
ATOM 674 C CA . GLY A 1 89 ? -5.971 4.796 0.881 1.00 80.75 89 GLY A CA 1
ATOM 675 C C . GLY A 1 89 ? -6.223 5.366 -0.518 1.00 80.75 89 GLY A C 1
ATOM 676 O O . GLY A 1 89 ? -5.990 4.679 -1.512 1.00 80.75 89 GLY A O 1
ATOM 677 N N . ILE A 1 90 ? -6.624 6.639 -0.616 1.00 86.25 90 ILE A N 1
ATOM 678 C CA . ILE A 1 90 ? -6.813 7.326 -1.906 1.00 86.25 90 ILE A CA 1
ATOM 679 C C . ILE A 1 90 ? -5.485 7.412 -2.667 1.00 86.25 90 ILE A C 1
ATOM 681 O O . ILE A 1 90 ? -5.436 7.071 -3.850 1.00 86.25 90 ILE A O 1
ATOM 685 N N . PHE A 1 91 ? -4.404 7.819 -1.995 1.00 83.44 91 PHE A N 1
ATOM 686 C CA . PHE A 1 91 ? -3.075 7.888 -2.609 1.00 83.44 91 PHE A CA 1
ATOM 687 C C . PHE A 1 91 ? -2.585 6.520 -3.094 1.00 83.44 91 PHE A C 1
ATOM 689 O O . PHE A 1 91 ? -2.060 6.437 -4.202 1.00 83.44 91 PHE A O 1
ATOM 696 N N . ALA A 1 92 ? -2.811 5.458 -2.318 1.00 81.12 92 ALA A N 1
ATOM 697 C CA . ALA A 1 92 ? -2.450 4.088 -2.673 1.00 81.12 92 ALA A CA 1
ATOM 698 C C . ALA A 1 92 ? -3.228 3.574 -3.899 1.00 81.12 92 ALA A C 1
ATOM 700 O O . ALA A 1 92 ? -2.679 2.934 -4.795 1.00 81.12 92 ALA A O 1
ATOM 701 N N . ILE A 1 93 ? -4.523 3.877 -3.997 1.00 83.50 93 ILE A N 1
ATOM 702 C CA . ILE A 1 93 ? -5.308 3.511 -5.184 1.00 83.50 93 ILE A CA 1
ATOM 703 C C . ILE A 1 93 ? -4.821 4.303 -6.405 1.00 83.50 93 ILE A C 1
ATOM 705 O O . ILE A 1 93 ? -4.618 3.730 -7.477 1.00 83.50 93 ILE A O 1
ATOM 709 N N . ALA A 1 94 ? -4.583 5.607 -6.248 1.00 84.69 94 ALA A N 1
ATOM 710 C CA . ALA A 1 94 ? -4.094 6.459 -7.326 1.00 84.69 94 ALA A CA 1
ATOM 711 C C . ALA A 1 94 ? -2.713 6.015 -7.839 1.00 84.69 94 ALA A C 1
ATOM 713 O O . ALA A 1 94 ? -2.506 5.958 -9.053 1.00 84.69 94 ALA A O 1
ATOM 714 N N . SER A 1 95 ? -1.786 5.647 -6.947 1.00 80.50 95 SER A N 1
ATOM 715 C CA . SER A 1 95 ? -0.461 5.134 -7.316 1.00 80.50 95 SER A CA 1
ATOM 716 C C . SER A 1 95 ? -0.543 3.813 -8.071 1.00 80.50 95 SER A C 1
ATOM 718 O O . SER A 1 95 ? 0.164 3.624 -9.064 1.00 80.50 95 SER A O 1
ATOM 720 N N . LEU A 1 96 ? -1.445 2.920 -7.657 1.00 81.00 96 LEU A N 1
ATOM 721 C CA . LEU A 1 96 ? -1.666 1.648 -8.335 1.00 81.00 96 LEU A CA 1
ATOM 722 C C . LEU A 1 96 ? -2.221 1.852 -9.754 1.00 81.00 96 LEU A C 1
ATOM 724 O O . LEU A 1 96 ? -1.713 1.257 -10.708 1.00 81.00 96 LEU A O 1
ATOM 728 N N . ILE A 1 97 ? -3.213 2.737 -9.912 1.00 83.69 97 ILE A N 1
ATOM 729 C CA . ILE A 1 97 ? -3.776 3.096 -11.223 1.00 83.69 97 ILE A CA 1
ATOM 730 C C . ILE A 1 97 ? -2.703 3.738 -12.105 1.00 83.69 97 ILE A C 1
ATOM 732 O O . ILE A 1 97 ? -2.541 3.341 -13.259 1.00 83.69 97 ILE A O 1
ATOM 736 N N . ALA A 1 98 ? -1.928 4.683 -11.567 1.00 77.88 98 ALA A N 1
ATOM 737 C CA . ALA A 1 98 ? -0.825 5.305 -12.291 1.00 77.88 98 ALA A CA 1
ATOM 738 C C . ALA A 1 98 ? 0.188 4.253 -12.772 1.00 77.88 98 ALA A C 1
ATOM 740 O O . ALA A 1 98 ? 0.604 4.280 -13.932 1.00 77.88 98 ALA A O 1
ATOM 741 N N . GLY A 1 99 ? 0.519 3.270 -11.930 1.00 71.94 99 GLY A N 1
ATOM 742 C CA . GLY A 1 99 ? 1.386 2.157 -12.311 1.00 71.94 99 GLY A CA 1
ATOM 743 C C . GLY A 1 99 ? 0.822 1.293 -13.441 1.00 71.94 99 GLY A C 1
ATOM 744 O O . GLY A 1 99 ? 1.553 0.953 -14.375 1.00 71.94 99 GLY A O 1
ATOM 745 N N . LEU A 1 100 ? -0.478 0.986 -13.415 1.00 73.88 100 LEU A N 1
ATOM 746 C CA . LEU A 1 100 ? -1.152 0.244 -14.487 1.00 73.88 100 LEU A CA 1
ATOM 747 C C . LEU A 1 100 ? -1.165 1.016 -15.814 1.00 73.88 100 LEU A C 1
ATOM 749 O O . LEU A 1 100 ? -0.891 0.437 -16.872 1.00 73.88 100 LEU A O 1
ATOM 753 N N . VAL A 1 101 ? -1.448 2.319 -15.770 1.00 76.06 101 VAL A N 1
ATOM 754 C CA . VAL A 1 101 ? -1.480 3.185 -16.958 1.00 76.06 101 VAL A CA 1
ATOM 755 C C . VAL A 1 101 ? -0.092 3.288 -17.588 1.00 76.06 101 VAL A C 1
ATOM 757 O O . VAL A 1 101 ? 0.051 3.072 -18.793 1.00 76.06 101 VAL A O 1
ATOM 760 N N . VAL A 1 102 ? 0.946 3.543 -16.785 1.00 68.44 102 VAL A N 1
ATOM 761 C CA . VAL A 1 102 ? 2.333 3.643 -17.269 1.00 68.44 102 VAL A CA 1
ATOM 762 C C . VAL A 1 102 ? 2.799 2.321 -17.883 1.00 68.44 102 VAL A C 1
ATOM 764 O O . VAL A 1 102 ? 3.399 2.316 -18.960 1.00 68.44 102 VAL A O 1
ATOM 767 N N . ASN A 1 103 ? 2.471 1.183 -17.264 1.00 64.88 103 ASN A N 1
ATOM 768 C CA . ASN A 1 103 ? 2.801 -0.130 -17.820 1.00 64.88 103 ASN A CA 1
ATOM 769 C C . ASN A 1 103 ? 2.090 -0.385 -19.166 1.00 64.88 103 ASN A C 1
ATOM 771 O O . ASN A 1 103 ? 2.695 -0.881 -20.117 1.00 64.88 103 ASN A O 1
ATOM 775 N N . SER A 1 104 ? 0.825 0.020 -19.287 1.00 60.91 104 SER A N 1
ATOM 776 C CA . SER A 1 104 ? 0.046 -0.135 -20.524 1.00 60.91 104 SER A CA 1
ATOM 777 C C . SER A 1 104 ? 0.602 0.714 -21.675 1.00 60.91 104 SER A C 1
ATOM 779 O O . SER A 1 104 ? 0.680 0.251 -22.816 1.00 60.91 104 SER A O 1
ATOM 781 N N . GLN A 1 105 ? 1.062 1.934 -21.381 1.00 59.31 105 GLN A N 1
ATOM 782 C CA . GLN A 1 105 ? 1.718 2.808 -22.360 1.00 59.31 105 GLN A CA 1
ATOM 783 C C . GLN A 1 105 ? 3.108 2.298 -22.772 1.00 59.31 105 GLN A C 1
ATOM 785 O O . GLN A 1 105 ? 3.505 2.428 -23.933 1.00 59.31 105 GLN A O 1
ATOM 790 N N . ALA A 1 106 ? 3.841 1.654 -21.861 1.00 56.03 106 ALA A N 1
ATOM 791 C CA . ALA A 1 106 ? 5.109 1.013 -22.197 1.00 56.03 106 ALA A CA 1
ATOM 792 C C . ALA A 1 106 ? 4.916 -0.134 -23.210 1.00 56.03 106 ALA A C 1
ATOM 794 O O . ALA A 1 106 ? 5.681 -0.254 -24.170 1.00 56.03 106 ALA A O 1
ATOM 795 N N . ILE A 1 107 ? 3.857 -0.937 -23.057 1.00 54.78 107 ILE A N 1
ATOM 796 C CA . ILE A 1 107 ? 3.539 -2.052 -23.965 1.00 54.78 107 ILE A CA 1
ATOM 797 C C . ILE A 1 107 ? 3.131 -1.542 -25.357 1.00 54.78 107 ILE A C 1
ATOM 799 O O . ILE A 1 107 ? 3.594 -2.072 -26.374 1.00 54.78 107 ILE A O 1
ATOM 803 N N . SER A 1 108 ? 2.316 -0.486 -25.433 1.00 55.97 108 SER A N 1
ATOM 804 C CA . SER A 1 108 ? 1.905 0.099 -26.717 1.00 55.97 108 SER A CA 1
ATOM 805 C C . SER A 1 108 ? 3.081 0.750 -27.463 1.00 55.97 108 SER A C 1
ATOM 807 O O . SER A 1 108 ? 3.213 0.578 -28.680 1.00 55.97 108 SER A O 1
ATOM 809 N N . GLY A 1 109 ? 3.997 1.403 -26.739 1.00 57.12 109 GLY A N 1
ATOM 810 C CA . GLY A 1 109 ? 5.222 1.988 -27.290 1.00 57.12 109 GLY A CA 1
ATOM 811 C C . GLY A 1 109 ? 6.237 0.956 -27.802 1.00 57.12 109 GLY A C 1
ATOM 812 O O . GLY A 1 109 ? 6.896 1.176 -28.822 1.00 57.12 109 GLY A O 1
ATOM 813 N N . VAL A 1 110 ? 6.356 -0.205 -27.150 1.00 57.53 110 VAL A N 1
ATOM 814 C CA . VAL A 1 110 ? 7.198 -1.306 -27.654 1.00 57.53 110 VAL A CA 1
ATOM 815 C C . VAL A 1 110 ? 6.598 -1.905 -28.925 1.00 57.53 110 VAL A C 1
ATOM 817 O O . VAL A 1 110 ? 7.325 -2.140 -29.894 1.00 57.53 110 VAL A O 1
ATOM 820 N N . ARG A 1 111 ? 5.273 -2.091 -28.971 1.00 56.00 111 ARG A N 1
ATOM 821 C CA . ARG A 1 111 ? 4.576 -2.643 -30.142 1.00 56.00 111 ARG A CA 1
ATOM 822 C C . ARG A 1 111 ? 4.712 -1.743 -31.374 1.00 56.00 111 ARG A C 1
ATOM 824 O O . ARG A 1 111 ? 4.956 -2.248 -32.470 1.00 56.00 111 ARG A O 1
ATOM 831 N N . SER A 1 112 ? 4.633 -0.421 -31.204 1.00 54.78 112 SER A N 1
ATOM 832 C CA . SER A 1 112 ? 4.818 0.535 -32.305 1.00 54.78 112 SER A CA 1
ATOM 833 C C . SER A 1 112 ? 6.259 0.555 -32.828 1.00 54.78 112 SER A C 1
ATOM 835 O O . SER A 1 112 ? 6.470 0.518 -34.042 1.00 54.78 112 SER A O 1
ATOM 837 N N . ARG A 1 113 ? 7.266 0.494 -31.943 1.00 57.56 113 ARG A N 1
ATOM 838 C CA . ARG A 1 113 ? 8.683 0.374 -32.340 1.00 57.56 113 ARG A CA 1
ATOM 839 C C . ARG A 1 113 ? 8.982 -0.942 -33.056 1.00 57.56 113 ARG A C 1
ATOM 841 O O . ARG A 1 113 ? 9.750 -0.946 -34.019 1.00 57.56 113 ARG A O 1
ATOM 848 N N . LEU A 1 114 ? 8.366 -2.047 -32.632 1.00 59.12 114 LEU A N 1
ATOM 849 C CA . LEU A 1 114 ? 8.504 -3.337 -33.313 1.00 59.12 114 LEU A CA 1
ATOM 850 C C . LEU A 1 114 ? 7.888 -3.296 -34.717 1.00 59.12 114 LEU A C 1
ATOM 852 O O . LEU A 1 114 ? 8.523 -3.736 -35.675 1.00 59.12 114 LEU A O 1
ATOM 856 N N . SER A 1 115 ? 6.701 -2.698 -34.844 1.00 59.44 115 SER A N 1
ATOM 857 C CA . SER A 1 115 ? 6.007 -2.534 -36.125 1.00 59.44 115 SER A CA 1
ATOM 858 C C . SER A 1 115 ? 6.816 -1.667 -37.102 1.00 59.44 115 SER A C 1
ATOM 860 O O . SER A 1 115 ? 7.026 -2.039 -38.258 1.00 59.44 115 SER A O 1
ATOM 862 N N . TYR A 1 116 ? 7.412 -0.573 -36.618 1.00 57.69 116 TYR A N 1
ATOM 863 C CA . TYR A 1 116 ? 8.289 0.285 -37.422 1.00 57.69 116 TYR A CA 1
ATOM 864 C C . TYR A 1 116 ? 9.580 -0.435 -37.864 1.00 57.69 116 TYR A C 1
ATOM 866 O O . TYR A 1 116 ? 10.032 -0.320 -39.011 1.00 57.69 116 TYR A O 1
ATOM 874 N N . ARG A 1 117 ? 10.175 -1.247 -36.978 1.00 58.06 117 ARG A N 1
ATOM 875 C CA . ARG A 1 117 ? 11.379 -2.036 -37.288 1.00 58.06 117 ARG A CA 1
ATOM 876 C C . ARG A 1 117 ? 11.097 -3.175 -38.276 1.00 58.06 117 ARG A C 1
ATOM 878 O O . ARG A 1 117 ? 11.945 -3.474 -39.115 1.00 58.06 117 ARG A O 1
ATOM 885 N N . MET A 1 118 ? 9.917 -3.789 -38.220 1.00 59.06 118 MET A N 1
ATOM 886 C CA . MET A 1 118 ? 9.490 -4.779 -39.215 1.00 59.06 118 MET A CA 1
ATOM 887 C C . MET A 1 118 ? 9.217 -4.134 -40.579 1.00 59.06 118 MET A C 1
ATOM 889 O O . MET A 1 118 ? 9.703 -4.635 -41.593 1.00 59.06 118 MET A O 1
ATOM 893 N N . ASN A 1 119 ? 8.546 -2.980 -40.614 1.00 59.41 119 ASN A N 1
ATOM 894 C CA . ASN A 1 119 ? 8.236 -2.277 -41.862 1.00 59.41 119 ASN A C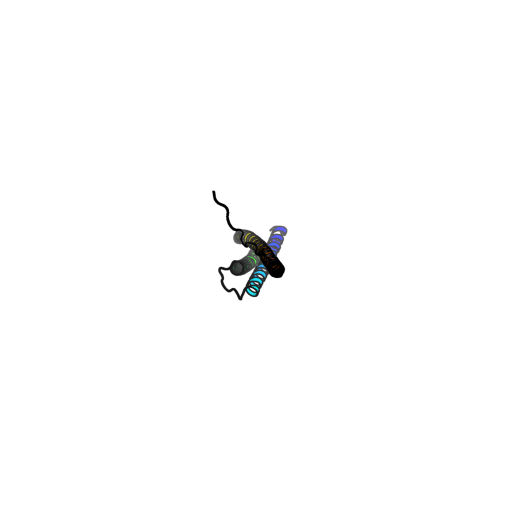A 1
ATOM 895 C C . ASN A 1 119 ? 9.509 -1.774 -42.584 1.00 59.41 119 ASN A C 1
ATOM 897 O O . ASN A 1 119 ? 9.677 -1.937 -43.794 1.00 59.41 119 ASN A O 1
ATOM 901 N N . SER A 1 120 ? 10.491 -1.263 -41.833 1.00 58.56 120 SER A N 1
ATOM 902 C CA . SER A 1 120 ? 11.793 -0.854 -42.393 1.00 58.56 120 SER A CA 1
ATOM 903 C C . SER A 1 120 ? 12.625 -2.022 -42.945 1.00 58.56 120 SER A C 1
ATOM 905 O O . SER A 1 120 ? 13.282 -1.871 -43.981 1.00 58.56 120 SER A O 1
ATOM 907 N N . LYS A 1 121 ? 12.569 -3.209 -42.322 1.00 60.88 121 LYS A N 1
ATOM 908 C CA . LYS A 1 121 ? 13.174 -4.430 -42.887 1.00 60.88 121 LYS A CA 1
ATOM 909 C C . LYS A 1 121 ? 12.492 -4.852 -44.188 1.00 60.88 121 LYS A C 1
ATOM 911 O O . LYS A 1 121 ? 13.186 -5.250 -45.124 1.00 60.88 121 LYS A O 1
ATOM 916 N N . HIS A 1 122 ? 11.169 -4.725 -44.276 1.00 59.03 122 HIS A N 1
ATOM 917 C CA . HIS A 1 122 ? 10.431 -5.085 -45.484 1.00 59.03 122 HIS A CA 1
ATOM 918 C C . HIS A 1 122 ? 10.768 -4.162 -46.664 1.00 59.03 122 HIS A C 1
ATOM 920 O O . HIS A 1 122 ? 11.038 -4.651 -47.762 1.00 59.03 122 HIS A O 1
ATOM 926 N N . ARG A 1 123 ? 10.885 -2.846 -46.421 1.00 58.03 123 ARG A N 1
ATOM 927 C CA . ARG A 1 123 ? 11.347 -1.874 -47.431 1.00 58.03 123 ARG A CA 1
ATOM 928 C C . ARG A 1 123 ? 12.781 -2.118 -47.902 1.00 58.03 123 ARG A C 1
ATOM 930 O O . ARG A 1 123 ? 13.061 -1.940 -49.085 1.00 58.03 123 ARG A O 1
ATOM 937 N N . ARG A 1 124 ? 13.699 -2.537 -47.020 1.00 59.12 124 ARG A N 1
ATOM 938 C CA . ARG A 1 124 ? 15.070 -2.902 -47.437 1.00 59.12 124 ARG A CA 1
ATOM 939 C C . ARG A 1 124 ? 15.087 -4.124 -48.355 1.00 59.12 124 ARG A C 1
ATOM 941 O O . ARG A 1 124 ? 15.820 -4.115 -49.334 1.00 59.12 124 ARG A O 1
ATOM 948 N N . ARG A 1 125 ? 14.259 -5.137 -48.081 1.00 58.62 125 ARG A N 1
ATOM 949 C CA . ARG A 1 125 ? 14.129 -6.311 -48.962 1.00 58.62 125 ARG A CA 1
ATOM 950 C C . ARG A 1 125 ? 13.543 -5.953 -50.326 1.00 58.62 125 ARG A C 1
ATOM 952 O O . ARG A 1 125 ? 14.062 -6.417 -51.330 1.00 58.62 125 ARG A O 1
ATOM 959 N N . GLN A 1 126 ? 12.540 -5.075 -50.370 1.00 58.25 126 GLN A N 1
ATOM 960 C CA . GLN A 1 126 ? 12.010 -4.583 -51.644 1.00 58.25 126 GLN A CA 1
ATOM 961 C C . GLN A 1 126 ? 13.070 -3.798 -52.429 1.00 58.25 126 GLN A C 1
ATOM 963 O O . GLN A 1 126 ? 13.264 -4.069 -53.606 1.00 58.25 126 GLN A O 1
ATOM 968 N N . ARG A 1 127 ? 13.837 -2.897 -51.795 1.00 54.91 127 ARG A N 1
ATOM 969 C CA . ARG A 1 127 ? 14.923 -2.173 -52.489 1.00 54.91 127 ARG A CA 1
ATOM 970 C C . ARG A 1 127 ? 15.995 -3.092 -53.083 1.00 54.91 127 ARG A C 1
ATOM 972 O O . ARG A 1 127 ? 16.497 -2.786 -54.155 1.00 54.91 127 ARG A O 1
ATOM 979 N N . LEU A 1 128 ? 16.316 -4.201 -52.418 1.00 56.75 128 LEU A N 1
ATOM 980 C CA . LEU A 1 128 ? 17.268 -5.188 -52.938 1.00 56.75 128 LEU A CA 1
ATOM 981 C C . LEU A 1 128 ? 16.699 -5.998 -54.116 1.00 56.75 128 LEU A C 1
ATOM 983 O O . LEU A 1 128 ? 17.458 -6.378 -54.995 1.00 56.75 128 LEU A O 1
ATOM 987 N N . GLN A 1 129 ? 15.380 -6.217 -54.180 1.00 55.62 129 GLN A N 1
ATOM 988 C CA . GLN A 1 129 ? 14.737 -6.807 -55.364 1.00 55.62 129 GLN A CA 1
ATOM 989 C C . GLN A 1 129 ? 14.715 -5.847 -56.566 1.00 55.62 129 GLN A C 1
ATOM 991 O O . GLN A 1 129 ? 14.865 -6.292 -57.699 1.00 55.62 129 GLN A O 1
ATOM 996 N N . TRP A 1 130 ? 14.569 -4.536 -56.339 1.00 52.03 130 TRP A N 1
ATOM 997 C CA . TRP A 1 130 ? 14.562 -3.535 -57.417 1.00 52.03 130 TRP A CA 1
ATOM 998 C C . TRP A 1 130 ? 15.955 -3.213 -57.983 1.00 52.03 130 TRP A C 1
ATOM 1000 O O . TRP A 1 130 ? 16.039 -2.744 -59.113 1.00 52.03 130 TRP A O 1
ATOM 1010 N N . SER A 1 131 ? 17.050 -3.489 -57.261 1.00 52.44 131 SER A N 1
ATOM 1011 C CA . SER A 1 131 ? 18.416 -3.330 -57.795 1.00 52.44 131 SER A CA 1
ATOM 1012 C C . SER A 1 131 ? 18.890 -4.502 -58.663 1.00 52.44 131 SER A C 1
ATOM 1014 O O . SER A 1 131 ? 20.002 -4.458 -59.178 1.00 52.44 131 SER A O 1
ATOM 1016 N N . SER A 1 132 ? 18.083 -5.557 -58.805 1.00 52.94 132 SER A N 1
ATOM 1017 C CA . SER A 1 132 ? 18.412 -6.743 -59.610 1.00 52.94 132 SER A CA 1
ATOM 1018 C C . SER A 1 132 ? 17.800 -6.729 -61.015 1.00 52.94 132 SER A C 1
ATOM 1020 O O . SER A 1 132 ? 17.921 -7.721 -61.728 1.00 52.94 132 SER A O 1
ATOM 1022 N N . TYR A 1 133 ? 17.184 -5.623 -61.443 1.00 46.81 133 TYR A N 1
ATOM 1023 C CA . TYR A 1 133 ? 16.813 -5.434 -62.846 1.00 46.81 133 TYR A CA 1
ATOM 1024 C C . TYR A 1 133 ? 17.952 -4.721 -63.587 1.00 46.81 133 TYR A C 1
ATOM 1026 O O . TYR A 1 133 ? 18.282 -3.590 -63.225 1.00 46.81 133 TYR A O 1
ATOM 1034 N N . PRO A 1 134 ? 18.573 -5.344 -64.606 1.00 47.84 134 PRO A N 1
ATOM 1035 C CA . PRO A 1 134 ? 19.567 -4.665 -65.419 1.00 47.84 134 PRO A CA 1
ATOM 1036 C C . PRO A 1 134 ? 18.892 -3.538 -66.206 1.00 47.84 134 PRO A C 1
ATOM 1038 O O . PRO A 1 134 ? 17.890 -3.742 -66.892 1.00 47.84 134 PRO A O 1
ATOM 1041 N N . SER A 1 135 ? 19.458 -2.341 -66.095 1.00 52.78 135 SER A N 1
ATOM 1042 C CA . SER A 1 135 ? 19.140 -1.170 -66.904 1.00 52.78 135 SER A CA 1
ATOM 1043 C C . SER A 1 135 ? 19.396 -1.488 -68.380 1.00 52.78 135 SER A C 1
ATOM 1045 O O . SER A 1 135 ? 20.518 -1.399 -68.876 1.00 52.78 135 SER A O 1
ATOM 1047 N N . PHE A 1 136 ? 18.342 -1.893 -69.089 1.00 47.69 136 PHE A N 1
ATOM 1048 C CA . PHE A 1 136 ? 18.384 -2.127 -70.525 1.00 47.69 136 PHE A CA 1
ATOM 1049 C C . PHE A 1 136 ? 18.442 -0.789 -71.282 1.00 47.69 136 PHE A C 1
ATOM 1051 O O . PHE A 1 136 ? 17.469 -0.047 -71.351 1.00 47.69 136 PHE A O 1
ATOM 1058 N N . VAL A 1 137 ? 19.628 -0.521 -71.835 1.00 46.06 137 VAL A N 1
ATOM 1059 C CA . VAL A 1 137 ? 19.882 0.004 -73.188 1.00 46.06 137 VAL A CA 1
ATOM 1060 C C . VAL A 1 137 ? 19.140 1.294 -73.588 1.00 46.06 137 VAL A C 1
ATOM 1062 O O . VAL A 1 137 ? 18.027 1.266 -74.104 1.00 46.06 137 VAL A O 1
ATOM 1065 N N . HIS A 1 138 ? 19.837 2.432 -73.516 1.00 39.28 138 HIS A N 1
ATOM 1066 C CA . HIS A 1 138 ? 19.628 3.521 -74.479 1.00 39.28 138 HIS A CA 1
ATOM 1067 C C . HIS A 1 138 ? 20.615 3.338 -75.636 1.00 39.28 138 HIS A C 1
ATOM 1069 O O . HIS A 1 138 ? 21.822 3.532 -75.490 1.00 39.28 138 HIS A O 1
ATOM 1075 N N . SER A 1 139 ? 20.079 2.864 -76.761 1.00 42.03 139 SER A N 1
ATOM 1076 C CA . SER A 1 139 ? 20.809 2.566 -77.989 1.00 42.03 139 SER A CA 1
ATOM 1077 C C . SER A 1 139 ? 21.153 3.847 -78.751 1.00 42.03 139 SER A C 1
ATOM 1079 O O . SER A 1 139 ? 20.324 4.739 -78.922 1.00 42.03 139 SER A O 1
ATOM 1081 N N . LYS A 1 140 ? 22.408 3.898 -79.200 1.00 46.00 140 LYS A N 1
ATOM 1082 C CA . LYS A 1 140 ? 23.005 4.883 -80.101 1.00 46.00 140 LYS A CA 1
ATOM 1083 C C . LYS A 1 140 ? 22.287 4.886 -81.452 1.00 46.00 140 LYS A C 1
ATOM 1085 O O . LYS A 1 140 ? 22.383 3.900 -82.169 1.00 46.00 140 LYS A O 1
ATOM 1090 N N . TYR A 1 141 ? 21.741 6.026 -81.862 1.00 45.25 141 TYR A N 1
ATOM 1091 C CA . TYR A 1 141 ? 21.635 6.378 -83.280 1.00 45.25 141 TYR A CA 1
ATOM 1092 C C . TYR A 1 141 ? 21.854 7.878 -83.446 1.00 45.25 141 TYR A C 1
ATOM 1094 O O . TYR A 1 141 ? 20.993 8.678 -83.109 1.00 45.25 141 TYR A O 1
ATOM 1102 N N . THR A 1 142 ? 23.018 8.259 -83.962 1.00 42.38 142 THR A N 1
ATOM 1103 C CA . THR A 1 142 ? 23.210 9.511 -84.705 1.00 42.38 142 THR A CA 1
ATOM 1104 C C . THR A 1 142 ? 24.422 9.318 -85.611 1.00 42.38 142 THR A C 1
ATOM 1106 O O . THR A 1 142 ? 25.566 9.479 -85.197 1.00 42.38 142 THR A O 1
ATOM 1109 N N . ALA A 1 143 ? 24.156 8.914 -86.851 1.00 41.38 143 ALA A N 1
ATOM 1110 C CA . ALA A 1 143 ? 25.105 8.963 -87.953 1.00 41.38 143 ALA A CA 1
ATOM 1111 C C . ALA A 1 143 ? 24.424 9.653 -89.148 1.00 41.38 143 ALA A C 1
ATOM 1113 O O . ALA A 1 143 ? 23.532 9.093 -89.773 1.00 41.38 143 ALA A O 1
ATOM 1114 N N . THR A 1 144 ? 2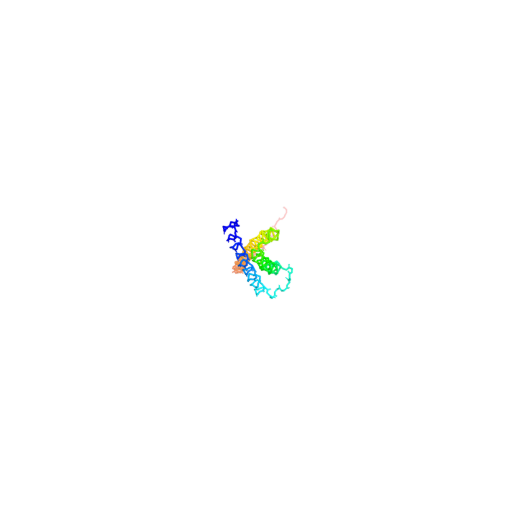4.827 10.909 -89.355 1.00 43.97 144 THR A N 1
ATOM 1115 C CA . THR A 1 144 ? 25.195 11.551 -90.634 1.00 43.97 144 THR A CA 1
ATOM 1116 C C . THR A 1 144 ? 24.371 11.316 -91.909 1.00 43.97 144 THR A C 1
ATOM 1118 O O . THR A 1 144 ? 24.499 10.271 -92.530 1.00 43.97 144 THR A O 1
ATOM 1121 N N . THR A 1 145 ? 23.762 12.400 -92.413 1.00 46.75 145 THR A N 1
ATOM 1122 C CA . THR A 1 145 ? 23.715 12.814 -93.842 1.00 46.75 145 THR A CA 1
ATOM 1123 C C . THR A 1 145 ? 23.549 14.348 -93.870 1.00 46.75 145 THR A C 1
ATOM 1125 O O . THR A 1 145 ? 22.538 14.857 -93.399 1.00 46.75 145 THR A O 1
ATOM 1128 N N . SER A 1 146 ? 24.603 15.151 -94.050 1.00 43.34 146 SER A N 1
ATOM 1129 C CA . SER A 1 146 ? 25.175 15.640 -95.321 1.00 43.34 146 SER A CA 1
ATOM 1130 C C . SER A 1 146 ? 24.218 16.464 -96.204 1.00 43.34 146 SER A C 1
ATOM 1132 O O . SER A 1 146 ? 23.317 15.899 -96.806 1.00 43.34 146 SER A O 1
ATOM 1134 N N . ASN A 1 147 ? 24.534 17.765 -96.313 1.00 45.69 147 ASN A N 1
ATOM 1135 C CA . ASN A 1 147 ? 24.337 18.697 -97.439 1.00 45.69 147 ASN A CA 1
ATOM 1136 C C . ASN A 1 147 ? 22.978 18.760 -98.156 1.00 45.69 147 ASN A C 1
ATOM 1138 O O . ASN A 1 147 ? 22.608 17.822 -98.844 1.00 45.69 147 ASN A O 1
ATOM 1142 N N . ILE A 1 148 ? 22.361 19.950 -98.150 1.00 43.06 148 ILE A N 1
ATOM 1143 C CA . ILE A 1 148 ? 22.219 20.848 -99.320 1.00 43.06 148 ILE A CA 1
ATOM 1144 C C . ILE A 1 148 ? 21.821 22.253 -98.804 1.00 43.06 148 ILE A C 1
ATOM 1146 O O . ILE A 1 148 ? 20.964 22.398 -97.937 1.00 43.06 148 ILE A O 1
ATOM 1150 N N . LYS A 1 149 ? 22.497 23.277 -99.330 1.00 48.00 149 LYS A N 1
ATOM 1151 C CA . LYS A 1 149 ? 22.214 24.727 -99.290 1.00 48.00 149 LYS A CA 1
ATOM 1152 C C . LYS A 1 149 ? 22.304 25.202 -100.754 1.00 48.00 149 LYS A C 1
ATOM 1154 O O . LYS A 1 149 ? 23.060 24.567 -101.495 1.00 48.00 149 LYS A O 1
ATOM 1159 N N . PRO A 1 150 ? 21.838 26.409 -101.098 1.00 54.81 150 PRO A N 1
ATOM 1160 C CA . PRO A 1 150 ? 20.602 27.101 -100.732 1.00 54.81 150 PRO A CA 1
ATOM 1161 C C . PRO A 1 150 ? 19.496 26.932 -101.792 1.00 54.81 150 PRO A C 1
ATOM 1163 O O . PRO A 1 150 ? 19.818 26.578 -102.948 1.00 54.81 150 PRO A O 1
#

Organism: NCBI:txid392030

Secondary structure (DSSP, 8-state):
---HHHHHHHHHHHHHHHHHHHHHHHHHHHHHHHHTTS--TTSHHHHHHHHHHHHHHHHHHHHHHHHHHHHTT-HHHHHHHHHHHHHHHHHHHHHHHHHHHHHHHHHHHHHHHHHHHHHHHHHHHHHHHHTTS-----------------

InterPro domains:
  IPR018499 Tetraspanin/Peripherin [PF00335] (11-128)

pLDDT: mean 71.36, std 15.26, range [39.28, 91.19]

Foldseek 3Di:
DPPPVVLVVLLVLLVVLLVLLVVLLVQLVVLCVVCVVVPPCPPPSNVLSVVSNVLSVQSNVLSVQSVVCSVVVVVVSNVVSVVVSVVSVVVSVVSVVVVVVVVVVVVVVVVVVVVVVVVVVVVVVVVVVVVPDDPDDPDDDDDDDDDDDD